Protein AF-A0A7W1UJU4-F1 (afdb_monomer_lite)

Radius of gyration: 16.34 Å; chains: 1; bounding box: 40×31×43 Å

Foldseek 3Di:
DLVCQVPVFPKDWDPVLCVVLVATEIETEDCDDPPRDSDQWAADPRYIYGYPPDPDDPLVVVLVSQLRSLVSVVLVCCCVVPVVVVQQVVQVVPVVSPVVVVPDDPSPVSVVVVVVVPVVDPPVRPVSSVVSCVVSVD

Sequence (138 aa):
MLLYNLLDGPTHLDWGATLSAGAPVFGRPGDQMPLGYDAAGFALMGTVFLSDDLEWTVSERRRLLAHESIHVLQWDAIRQLVSFPVERAAVQHLPVLRHAGRYVDAGILAPGMMFLVASQIPYEKHPWEREAYRLTGR

Secondary structure (DSSP, 8-state):
-HHHHHHSS--EE-HHHHHHHTS-EEEESSSB-TTS-B-SEEEETTEEEEESSS---HHHHHHHHHHHHHHHHHHHHHIIIIIHHHHHHHHHTSHHHHHHTTT-----HHHHHHHHHHHTS-GGG-HHHHHHHHHTT-

pLDDT: mean 81.19, std 13.1, range [35.53, 94.38]

Structure (mmCIF, N/CA/C/O backbone):
data_AF-A0A7W1UJU4-F1
#
_entry.id   AF-A0A7W1UJU4-F1
#
loop_
_atom_site.group_PDB
_atom_site.id
_atom_site.type_symbol
_atom_site.label_atom_id
_atom_site.label_alt_id
_atom_site.label_comp_id
_atom_site.label_asym_id
_atom_site.label_entity_id
_atom_site.label_seq_id
_atom_site.pdbx_PDB_ins_code
_atom_site.Cartn_x
_atom_site.Cartn_y
_atom_site.Cartn_z
_atom_site.occupancy
_atom_site.B_iso_or_equiv
_atom_site.auth_seq_id
_atom_site.auth_comp_id
_atom_site.auth_asym_id
_atom_site.auth_atom_id
_atom_site.pdbx_PDB_model_num
ATOM 1 N N . MET A 1 1 ? -1.697 17.054 5.395 1.00 35.53 1 MET A N 1
ATOM 2 C CA . MET A 1 1 ? -0.508 17.375 4.575 1.00 35.53 1 MET A CA 1
ATOM 3 C C . MET A 1 1 ? -0.110 16.207 3.668 1.00 35.53 1 MET A C 1
ATOM 5 O O . MET A 1 1 ? -0.018 16.429 2.473 1.00 35.53 1 MET A O 1
ATOM 9 N N . LEU A 1 2 ? 0.005 14.966 4.175 1.00 41.69 2 LEU A N 1
ATOM 10 C CA . LEU A 1 2 ? 0.303 13.775 3.351 1.00 41.69 2 LEU A CA 1
ATOM 11 C C . LEU A 1 2 ? -0.728 13.529 2.226 1.00 41.69 2 LEU A C 1
ATOM 13 O O . LEU A 1 2 ? -0.354 13.395 1.068 1.00 41.69 2 LEU A O 1
ATOM 17 N N . LEU A 1 3 ? -2.027 13.578 2.556 1.00 46.34 3 LEU A N 1
ATOM 18 C CA . LEU A 1 3 ? -3.127 13.420 1.589 1.00 46.34 3 LEU A CA 1
ATOM 19 C C . LEU A 1 3 ? -3.189 14.556 0.551 1.00 46.34 3 LEU A C 1
ATOM 21 O O . LEU A 1 3 ? -3.604 14.338 -0.575 1.00 46.34 3 LEU A O 1
ATOM 25 N N . TYR A 1 4 ? -2.758 15.763 0.926 1.00 41.03 4 TYR A N 1
ATOM 26 C CA . TYR A 1 4 ? -2.740 16.922 0.029 1.00 41.03 4 TYR A CA 1
ATOM 27 C C . TYR A 1 4 ? -1.624 16.766 -1.014 1.00 41.03 4 TYR A C 1
ATOM 29 O O . TYR A 1 4 ? -1.894 16.824 -2.204 1.00 41.03 4 TYR A O 1
ATOM 37 N N . ASN A 1 5 ? -0.407 16.404 -0.589 1.00 46.41 5 ASN A N 1
ATOM 38 C CA . ASN A 1 5 ? 0.708 16.135 -1.506 1.00 46.41 5 ASN A CA 1
ATOM 39 C C . ASN A 1 5 ? 0.480 14.909 -2.404 1.00 46.41 5 ASN A C 1
ATOM 41 O O . ASN A 1 5 ? 1.040 14.851 -3.495 1.00 46.41 5 ASN A O 1
ATOM 45 N N . LEU A 1 6 ? -0.330 13.936 -1.973 1.00 54.25 6 LEU A N 1
ATOM 46 C CA . LEU A 1 6 ? -0.778 12.804 -2.797 1.00 54.25 6 LEU A CA 1
ATOM 47 C C . LEU A 1 6 ? -1.676 13.233 -3.970 1.00 54.25 6 LEU A C 1
ATOM 49 O O . LEU A 1 6 ? -1.660 12.569 -5.000 1.00 54.25 6 LEU A O 1
ATOM 53 N N . LEU A 1 7 ? -2.411 14.339 -3.825 1.00 54.12 7 LEU A N 1
ATOM 54 C CA . LEU A 1 7 ? -3.430 14.803 -4.773 1.00 54.12 7 LEU A CA 1
ATOM 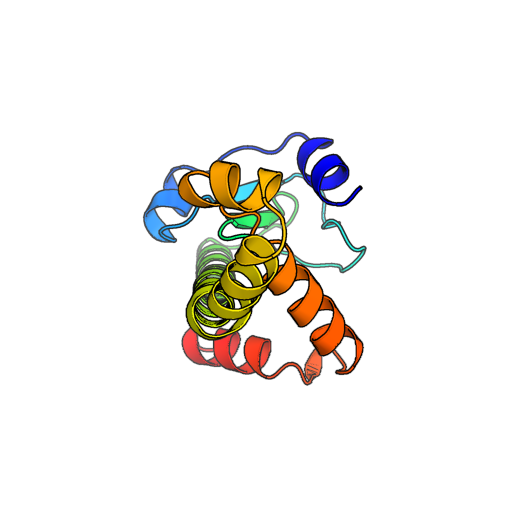55 C C . LEU A 1 7 ? -3.004 16.030 -5.602 1.00 54.12 7 LEU A C 1
ATOM 57 O O . LEU A 1 7 ? -3.676 16.348 -6.576 1.00 54.12 7 LEU A O 1
ATOM 61 N N . ASP A 1 8 ? -1.912 16.711 -5.237 1.00 55.25 8 ASP A N 1
ATOM 62 C CA . ASP A 1 8 ? -1.486 17.988 -5.851 1.00 55.25 8 ASP A CA 1
ATOM 63 C C . ASP A 1 8 ? -0.649 17.828 -7.143 1.00 55.25 8 ASP A C 1
ATOM 65 O O . ASP A 1 8 ? -0.186 18.808 -7.720 1.00 55.25 8 ASP A O 1
ATOM 69 N N . GLY A 1 9 ? -0.434 16.592 -7.613 1.00 61.25 9 GLY A N 1
ATOM 70 C CA . GLY A 1 9 ? 0.205 16.289 -8.902 1.00 61.25 9 GLY A CA 1
ATOM 71 C C . GLY A 1 9 ? -0.764 15.578 -9.854 1.00 61.25 9 GLY A C 1
ATOM 72 O O . GLY A 1 9 ? -1.720 14.961 -9.372 1.00 61.25 9 GLY A O 1
ATOM 73 N N . PRO A 1 10 ? -0.548 15.619 -11.186 1.00 66.06 10 PRO A N 1
ATOM 74 C CA . PRO A 1 10 ? -1.389 14.899 -12.137 1.00 66.06 10 PRO A CA 1
ATOM 75 C C . PRO A 1 10 ? -1.188 13.388 -11.967 1.00 66.06 10 PRO A C 1
ATOM 77 O O . PRO A 1 10 ? -0.354 12.776 -12.620 1.00 66.06 10 PRO A O 1
ATOM 80 N N . THR A 1 11 ? -1.936 12.791 -11.045 1.00 77.06 11 THR A N 1
ATOM 81 C CA . THR A 1 11 ? -1.985 11.345 -10.829 1.00 77.06 11 THR A CA 1
ATOM 82 C C . THR A 1 11 ? -3.019 10.733 -11.762 1.00 77.06 11 THR A C 1
ATOM 84 O O . THR A 1 11 ? -4.076 11.318 -12.012 1.00 77.06 11 THR A O 1
ATOM 87 N N . HIS A 1 12 ? -2.727 9.550 -12.293 1.00 85.94 12 HIS A N 1
ATOM 88 C CA . HIS A 1 12 ? -3.661 8.828 -13.148 1.00 85.94 12 HIS A CA 1
ATOM 89 C C . HIS A 1 12 ? -3.815 7.388 -12.668 1.00 85.94 12 HIS A C 1
ATOM 91 O O . HIS A 1 12 ? -2.858 6.763 -12.223 1.00 85.94 12 HIS A O 1
ATOM 97 N N . LEU A 1 13 ? -5.035 6.862 -12.736 1.00 88.44 13 LEU A N 1
ATOM 98 C CA . LEU A 1 13 ? -5.313 5.483 -12.352 1.00 88.44 13 LEU A CA 1
ATOM 99 C C . LEU A 1 13 ? -4.909 4.539 -13.494 1.00 88.44 13 LEU A C 1
ATOM 101 O O . LEU A 1 13 ? -5.467 4.617 -14.591 1.00 88.44 13 LEU A O 1
ATOM 105 N N . ASP A 1 14 ? -3.977 3.624 -13.230 1.00 89.00 14 ASP A N 1
ATOM 106 C CA . ASP A 1 14 ? -3.613 2.544 -14.149 1.00 89.00 14 ASP A CA 1
ATOM 107 C C . ASP A 1 14 ? -4.545 1.353 -13.898 1.00 89.00 14 ASP A C 1
ATOM 109 O O . ASP A 1 14 ? -4.348 0.550 -12.981 1.00 89.00 14 ASP A O 1
ATOM 113 N N . TRP A 1 15 ? -5.593 1.237 -14.714 1.00 90.19 15 TRP A N 1
ATOM 114 C CA . TRP A 1 15 ? -6.578 0.159 -14.600 1.00 90.19 15 TRP A CA 1
ATOM 115 C C . TRP A 1 15 ? -5.973 -1.234 -14.795 1.00 90.19 15 TRP A C 1
ATOM 117 O O . TRP A 1 15 ? -6.377 -2.178 -14.116 1.00 90.19 15 TRP A O 1
ATOM 127 N N . GLY A 1 16 ? -5.003 -1.379 -15.701 1.00 90.75 16 GLY A N 1
ATOM 128 C CA . GLY A 1 16 ? -4.382 -2.672 -15.990 1.00 90.75 16 GLY A CA 1
ATOM 129 C C . GLY A 1 16 ? -3.534 -3.159 -14.818 1.00 90.75 16 GLY A C 1
ATOM 130 O O . GLY A 1 16 ? -3.654 -4.312 -14.389 1.00 90.75 16 GLY A O 1
ATOM 131 N N . ALA A 1 17 ? -2.719 -2.264 -14.259 1.00 88.94 17 ALA A N 1
ATOM 132 C CA . ALA A 1 17 ? -1.953 -2.540 -13.052 1.00 88.94 17 ALA A CA 1
ATOM 133 C C . ALA A 1 17 ? -2.870 -2.754 -11.842 1.00 88.94 17 ALA A C 1
ATOM 135 O O . ALA A 1 17 ? -2.644 -3.693 -11.088 1.00 88.94 17 ALA A O 1
ATOM 136 N N . THR A 1 18 ? -3.941 -1.965 -11.707 1.00 90.31 18 THR A N 1
ATOM 137 C CA . THR A 1 18 ? -4.924 -2.098 -10.618 1.00 90.31 18 THR A CA 1
ATOM 138 C C . THR A 1 18 ? -5.536 -3.495 -10.571 1.00 90.31 18 THR A C 1
ATOM 140 O O . THR A 1 18 ? -5.552 -4.145 -9.526 1.00 90.31 18 THR A O 1
ATOM 143 N N . LEU A 1 19 ? -6.000 -3.998 -11.719 1.00 90.31 19 LEU A N 1
ATOM 144 C CA . LEU A 1 19 ? -6.569 -5.344 -11.809 1.00 90.31 19 LEU A CA 1
ATOM 145 C C . LEU A 1 19 ? -5.532 -6.431 -11.512 1.00 90.31 19 LEU A C 1
ATOM 147 O O . LEU A 1 19 ? -5.861 -7.438 -10.894 1.00 90.31 19 LEU A O 1
ATOM 151 N N . SER A 1 20 ? -4.285 -6.223 -11.937 1.00 88.62 20 SER A N 1
ATOM 152 C CA . SER A 1 20 ? -3.200 -7.189 -11.736 1.00 88.62 20 SER A CA 1
ATOM 153 C C . SER A 1 20 ? -2.716 -7.238 -10.283 1.00 88.62 20 SER A C 1
ATOM 155 O O . SER A 1 20 ? -2.353 -8.306 -9.798 1.00 88.62 20 SER A O 1
ATOM 157 N N . ALA A 1 21 ? -2.704 -6.093 -9.600 1.00 88.00 21 ALA A N 1
ATOM 158 C CA . ALA A 1 21 ? -2.261 -5.951 -8.216 1.00 88.00 21 ALA A CA 1
ATOM 159 C C . ALA A 1 21 ? -3.348 -6.305 -7.192 1.00 88.00 21 ALA A C 1
ATOM 161 O O . ALA A 1 21 ? -3.036 -6.600 -6.042 1.00 88.00 21 ALA A O 1
ATOM 162 N N . GLY A 1 22 ? -4.626 -6.252 -7.586 1.00 90.00 22 GLY A N 1
ATOM 163 C CA . GLY A 1 22 ? -5.746 -6.392 -6.650 1.00 90.00 22 GLY A CA 1
ATOM 164 C C . GLY A 1 22 ? -5.922 -5.180 -5.726 1.00 90.00 22 GLY A C 1
ATOM 165 O O . GLY A 1 22 ? -6.621 -5.274 -4.721 1.00 90.00 22 GLY A O 1
ATOM 166 N N . ALA A 1 23 ? -5.301 -4.051 -6.067 1.00 91.69 23 ALA A N 1
ATOM 167 C CA . ALA A 1 23 ? -5.308 -2.801 -5.315 1.00 91.69 23 ALA A CA 1
ATOM 168 C C . ALA A 1 23 ? -5.267 -1.619 -6.297 1.00 91.69 23 ALA A C 1
ATOM 170 O O . ALA A 1 23 ? -4.696 -1.777 -7.375 1.00 91.69 23 ALA A O 1
ATOM 171 N N . PRO A 1 24 ? -5.840 -0.442 -5.979 1.00 91.81 24 PRO A N 1
ATOM 172 C CA . PRO A 1 24 ? -5.698 0.745 -6.819 1.00 91.81 24 PRO A CA 1
ATOM 173 C C . PRO A 1 24 ? -4.223 1.084 -7.068 1.00 91.81 24 PRO A C 1
ATOM 175 O O . PRO A 1 24 ? -3.439 1.161 -6.122 1.00 91.81 24 PRO A O 1
ATOM 178 N N . VAL A 1 25 ? -3.855 1.290 -8.334 1.00 89.94 25 VAL A N 1
ATOM 179 C CA . VAL A 1 25 ? -2.497 1.670 -8.750 1.00 89.94 25 VAL A CA 1
ATOM 180 C C . VAL A 1 25 ? -2.550 3.007 -9.468 1.00 89.94 25 VAL A C 1
ATOM 182 O O . VAL A 1 25 ? -3.193 3.126 -10.511 1.00 89.94 25 VAL A O 1
ATOM 185 N N . PHE A 1 26 ? -1.841 3.999 -8.943 1.00 89.69 26 PHE A N 1
ATOM 186 C CA . PHE A 1 26 ? -1.730 5.314 -9.561 1.00 89.69 26 PHE A CA 1
ATOM 187 C C . PHE A 1 26 ? -0.325 5.541 -10.111 1.00 89.69 26 PHE A C 1
ATOM 189 O O . PHE A 1 26 ? 0.663 5.349 -9.402 1.00 89.69 26 PHE A O 1
ATOM 196 N N . GLY A 1 27 ? -0.248 5.976 -11.365 1.00 85.81 27 GLY A N 1
ATOM 197 C CA . GLY A 1 27 ? 0.958 6.574 -11.926 1.00 85.81 27 GLY A CA 1
ATOM 198 C C . GLY A 1 27 ? 1.067 8.029 -11.484 1.00 85.81 27 GLY A C 1
ATOM 199 O O . GLY A 1 27 ? 0.057 8.750 -11.429 1.00 85.81 27 GLY A O 1
ATOM 200 N N . ARG A 1 28 ? 2.276 8.444 -11.113 1.00 77.88 28 ARG A N 1
ATOM 201 C CA . ARG A 1 28 ? 2.600 9.815 -10.736 1.00 77.88 28 ARG A CA 1
ATOM 202 C C . ARG A 1 28 ? 3.828 10.292 -11.526 1.00 77.88 28 ARG A C 1
ATOM 204 O O . ARG A 1 28 ? 4.876 9.654 -11.429 1.00 77.88 28 ARG A O 1
ATOM 211 N N . PRO A 1 29 ? 3.741 11.438 -12.221 1.00 69.00 29 PRO A N 1
ATOM 212 C CA . PRO A 1 29 ? 4.910 12.112 -12.764 1.00 69.00 29 PRO A CA 1
ATOM 213 C C . PRO A 1 29 ? 5.726 12.737 -11.627 1.00 69.00 29 PRO A C 1
ATOM 215 O O . PRO A 1 29 ? 5.174 13.294 -10.670 1.00 69.00 29 PRO A O 1
ATOM 218 N N . GLY A 1 30 ? 7.041 12.631 -11.738 1.00 63.75 30 GLY A N 1
ATOM 219 C CA . GLY A 1 30 ? 8.035 12.935 -10.715 1.00 63.75 30 GLY A CA 1
ATOM 220 C C . GLY A 1 30 ? 8.761 11.687 -10.203 1.00 63.75 30 GLY A C 1
ATOM 221 O O . GLY A 1 30 ? 8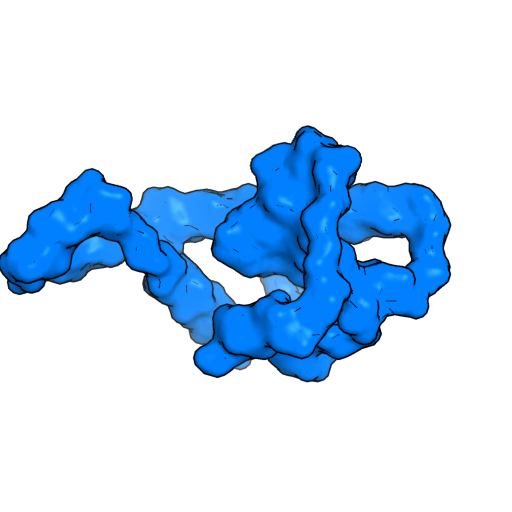.174 10.617 -10.021 1.00 63.75 30 GLY A O 1
ATOM 222 N N . ASP A 1 31 ? 10.048 11.847 -9.911 1.00 54.91 31 ASP A N 1
ATOM 223 C CA . ASP A 1 31 ? 10.892 10.901 -9.169 1.00 54.91 31 ASP A CA 1
ATOM 224 C C . ASP A 1 31 ? 10.711 11.021 -7.643 1.00 54.91 31 ASP A C 1
ATOM 226 O O . ASP A 1 31 ? 11.084 10.122 -6.888 1.00 54.91 31 ASP A O 1
ATOM 230 N N . GLN A 1 32 ? 10.092 12.112 -7.180 1.00 54.88 32 GLN A N 1
ATOM 231 C CA . GLN A 1 32 ? 9.872 12.379 -5.763 1.00 54.88 32 GLN A CA 1
ATOM 232 C C . GLN A 1 32 ? 8.493 11.924 -5.290 1.00 54.88 32 GLN A C 1
ATOM 234 O O . GLN A 1 32 ? 7.453 12.531 -5.574 1.00 54.88 32 GLN A O 1
ATOM 239 N N . MET A 1 33 ? 8.502 10.880 -4.470 1.00 62.16 33 MET A N 1
ATOM 240 C CA . MET A 1 33 ? 7.324 10.437 -3.739 1.00 62.16 33 MET A CA 1
ATOM 241 C C . MET A 1 33 ? 7.096 11.316 -2.498 1.00 62.16 33 MET A C 1
ATOM 243 O O . MET A 1 33 ? 8.052 11.869 -1.933 1.00 62.16 33 MET A O 1
ATOM 247 N N . PRO A 1 34 ? 5.836 11.482 -2.039 1.00 53.41 34 PRO A N 1
ATOM 248 C CA . PRO A 1 34 ? 5.578 12.179 -0.790 1.00 53.41 34 PRO A CA 1
ATOM 249 C C . PRO A 1 34 ? 6.390 11.490 0.308 1.00 53.41 34 PRO A C 1
ATOM 251 O O . PRO A 1 34 ? 6.196 10.298 0.514 1.00 53.41 34 PRO A O 1
ATOM 254 N N . LEU A 1 35 ? 7.268 12.259 0.975 1.00 52.56 35 LEU A N 1
ATOM 255 C CA . LEU A 1 35 ? 8.254 11.893 2.018 1.00 52.56 35 LEU A CA 1
ATOM 256 C C . LEU A 1 35 ? 9.738 12.054 1.625 1.00 52.56 35 LEU A C 1
ATOM 258 O O . LEU A 1 35 ? 10.587 11.855 2.488 1.00 52.56 35 LEU A O 1
ATOM 262 N N . GLY A 1 36 ? 10.065 12.497 0.403 1.00 47.09 36 GLY A N 1
ATOM 263 C CA . GLY A 1 36 ? 11.444 12.882 0.047 1.00 47.09 36 GLY A CA 1
ATOM 264 C C . GLY A 1 36 ? 12.423 11.708 -0.044 1.00 47.09 36 GLY A C 1
ATOM 265 O O . GLY A 1 36 ? 13.632 11.909 0.031 1.00 47.09 36 GLY A O 1
ATOM 266 N N . TYR A 1 37 ? 11.893 10.493 -0.178 1.00 51.72 37 TYR A N 1
ATOM 267 C CA . TYR A 1 37 ? 12.662 9.322 -0.566 1.00 51.72 37 TYR A CA 1
ATOM 268 C C . TYR A 1 37 ? 12.663 9.234 -2.090 1.00 51.72 37 TYR A C 1
ATOM 270 O O . TYR A 1 37 ? 11.595 9.311 -2.705 1.00 51.72 37 TYR A O 1
ATOM 278 N N . ASP A 1 38 ? 13.845 9.034 -2.673 1.00 54.56 38 ASP A N 1
ATOM 279 C CA . ASP A 1 38 ? 13.995 8.619 -4.067 1.00 54.56 38 ASP A CA 1
ATOM 280 C C . ASP A 1 38 ? 13.457 7.187 -4.184 1.00 54.56 38 ASP A C 1
ATOM 282 O O . ASP A 1 38 ? 14.175 6.198 -4.022 1.00 54.56 38 ASP A O 1
ATOM 286 N N . ALA A 1 39 ? 12.144 7.079 -4.363 1.00 67.56 39 ALA A N 1
ATOM 287 C CA . ALA A 1 39 ? 11.425 5.822 -4.409 1.00 67.56 39 ALA A CA 1
ATOM 288 C C . ALA A 1 39 ? 10.678 5.730 -5.735 1.00 67.56 39 ALA A C 1
ATOM 290 O O . ALA A 1 39 ? 9.838 6.562 -6.067 1.00 67.56 39 ALA A O 1
ATOM 291 N N . ALA A 1 40 ? 10.967 4.674 -6.488 1.00 79.50 40 ALA A N 1
ATOM 292 C CA . ALA A 1 40 ? 10.295 4.399 -7.751 1.00 79.50 40 ALA A CA 1
ATOM 293 C C . ALA A 1 40 ? 8.810 4.037 -7.594 1.00 79.50 40 ALA A C 1
ATOM 295 O O . ALA A 1 40 ? 8.045 4.095 -8.556 1.00 79.50 40 ALA A O 1
ATOM 296 N N . GLY A 1 41 ? 8.409 3.646 -6.387 1.00 83.62 41 GLY A N 1
ATOM 297 C CA . GLY A 1 41 ? 7.038 3.371 -6.009 1.00 83.62 41 GLY A CA 1
ATOM 298 C C . GLY A 1 41 ? 6.903 3.272 -4.495 1.00 83.62 41 GLY A C 1
ATOM 299 O O . GLY A 1 41 ? 7.904 3.235 -3.781 1.00 83.62 41 GLY A O 1
ATOM 300 N N . PHE A 1 42 ? 5.665 3.295 -4.012 1.00 85.88 42 PHE A N 1
ATOM 301 C CA . PHE A 1 42 ? 5.339 3.010 -2.617 1.00 85.88 42 PHE A CA 1
ATOM 302 C C . PHE A 1 42 ? 3.888 2.538 -2.484 1.00 85.88 42 PHE A C 1
ATOM 304 O O . PHE A 1 42 ? 3.019 2.924 -3.274 1.00 85.88 42 PHE A O 1
ATOM 311 N N . ALA A 1 43 ? 3.600 1.771 -1.434 1.00 87.50 43 ALA A N 1
ATOM 312 C CA . ALA A 1 43 ? 2.244 1.413 -1.043 1.00 87.50 43 ALA A CA 1
ATOM 313 C C . ALA A 1 43 ? 1.800 2.128 0.239 1.00 87.50 43 ALA A C 1
ATOM 315 O O . ALA A 1 43 ? 2.484 2.112 1.267 1.00 87.50 43 ALA A O 1
ATOM 316 N N . LEU A 1 44 ? 0.605 2.713 0.205 1.00 82.69 44 LEU A N 1
ATOM 317 C CA . LEU A 1 44 ? 0.005 3.401 1.341 1.00 82.69 44 LEU A CA 1
ATOM 318 C C . LEU A 1 44 ? -1.513 3.223 1.342 1.00 82.69 44 LEU A C 1
ATOM 320 O O . LEU A 1 44 ? -2.174 3.447 0.332 1.00 82.69 44 LEU A O 1
ATOM 324 N N . MET A 1 45 ? -2.072 2.861 2.501 1.00 81.50 45 MET A N 1
ATOM 325 C CA . MET A 1 45 ? -3.523 2.735 2.716 1.00 81.50 45 MET A CA 1
ATOM 326 C C . MET A 1 45 ? -4.231 1.888 1.640 1.00 81.50 45 MET A C 1
ATOM 328 O O . MET A 1 45 ? -5.287 2.259 1.132 1.00 81.50 45 MET A O 1
ATOM 332 N N . GLY A 1 46 ? -3.631 0.750 1.282 1.00 87.12 46 GLY A N 1
ATOM 333 C CA . GLY A 1 46 ? -4.184 -0.175 0.291 1.00 87.12 46 GLY A CA 1
ATOM 334 C C . GLY A 1 46 ? -4.077 0.300 -1.159 1.00 87.12 46 GLY A C 1
ATOM 335 O O . GLY A 1 46 ? -4.747 -0.249 -2.022 1.00 87.12 46 GLY A O 1
ATOM 336 N N . THR A 1 47 ? -3.272 1.327 -1.429 1.00 88.75 47 THR A N 1
ATOM 337 C CA . THR A 1 47 ? -3.047 1.890 -2.765 1.00 88.75 47 THR A CA 1
ATOM 338 C C . THR A 1 47 ? -1.564 1.841 -3.100 1.00 88.75 47 THR A C 1
ATOM 340 O O . THR A 1 47 ? -0.732 2.091 -2.230 1.00 88.75 47 THR A O 1
ATOM 343 N N . VAL A 1 48 ? -1.239 1.546 -4.355 1.00 90.38 48 VAL A N 1
ATOM 344 C CA . VAL A 1 48 ? 0.122 1.588 -4.894 1.00 90.38 48 VAL A CA 1
ATOM 345 C C . VAL A 1 48 ? 0.299 2.855 -5.722 1.00 90.38 48 VAL A C 1
ATOM 347 O O . VAL A 1 48 ? -0.566 3.217 -6.519 1.00 90.38 48 VAL A O 1
ATOM 350 N N . PHE A 1 49 ? 1.444 3.502 -5.567 1.00 87.81 49 PHE A N 1
ATOM 351 C CA . PHE A 1 49 ? 1.871 4.632 -6.378 1.00 87.81 49 PHE A CA 1
ATOM 352 C C . PHE A 1 49 ? 3.168 4.262 -7.082 1.00 87.81 49 PHE A C 1
ATOM 354 O O . PHE A 1 49 ? 4.083 3.750 -6.441 1.00 87.81 49 PHE A O 1
ATOM 361 N N . LEU A 1 50 ? 3.245 4.508 -8.387 1.00 87.12 50 LEU A N 1
ATOM 362 C CA . LEU A 1 50 ? 4.426 4.250 -9.208 1.00 87.12 50 LEU A CA 1
ATOM 363 C C . LEU A 1 50 ? 4.880 5.545 -9.879 1.00 87.12 50 LEU A C 1
ATOM 365 O O . LEU A 1 50 ? 4.047 6.345 -10.302 1.00 87.12 50 LEU A O 1
ATOM 369 N N . SER A 1 51 ? 6.193 5.742 -9.977 1.00 83.62 51 SER A N 1
ATOM 370 C CA . SER A 1 51 ? 6.773 6.843 -10.746 1.00 83.62 51 SER A CA 1
ATOM 371 C C . SER A 1 51 ? 6.667 6.546 -12.241 1.00 83.62 51 SER A C 1
ATOM 373 O O . SER A 1 51 ? 7.036 5.456 -12.688 1.00 83.62 51 SER A O 1
ATOM 375 N N . ASP A 1 52 ? 6.182 7.523 -13.005 1.00 77.94 52 ASP A N 1
ATOM 376 C CA . ASP A 1 52 ? 6.094 7.449 -14.468 1.00 77.94 52 ASP A CA 1
ATOM 377 C C . ASP A 1 52 ? 7.373 7.945 -15.170 1.00 77.94 52 ASP A C 1
ATOM 379 O O . ASP A 1 52 ? 7.577 7.661 -16.349 1.00 77.94 52 ASP A O 1
ATOM 383 N N . ASP A 1 53 ? 8.249 8.657 -14.454 1.00 74.19 53 ASP A N 1
ATOM 384 C CA . ASP A 1 53 ? 9.388 9.394 -15.035 1.00 74.19 53 ASP A CA 1
ATOM 385 C C . ASP A 1 53 ? 10.638 8.538 -15.256 1.00 74.19 53 ASP A C 1
ATOM 387 O O . ASP A 1 53 ? 11.664 8.996 -15.758 1.00 74.19 53 ASP A O 1
ATOM 391 N N . LEU A 1 54 ? 10.569 7.278 -14.861 1.00 72.81 54 LEU A N 1
ATOM 392 C CA . LEU A 1 54 ? 11.683 6.359 -14.931 1.00 72.81 54 LEU A CA 1
ATOM 393 C C . LEU A 1 54 ? 11.547 5.471 -16.180 1.00 72.81 54 LEU A C 1
ATOM 395 O O . LEU A 1 54 ? 10.474 4.950 -16.492 1.00 72.81 54 LEU A O 1
ATOM 399 N N . GLU A 1 55 ? 12.648 5.244 -16.892 1.00 77.69 55 GLU A N 1
ATOM 400 C CA . GLU A 1 55 ? 12.674 4.337 -18.044 1.00 77.69 55 GLU A CA 1
ATOM 401 C C . GLU A 1 55 ? 12.753 2.870 -17.578 1.00 77.69 55 GLU A C 1
ATOM 403 O O . GLU A 1 55 ? 13.823 2.267 -17.535 1.00 77.69 55 GLU A O 1
ATOM 408 N N . TRP A 1 56 ? 11.613 2.284 -17.198 1.00 79.69 56 TRP A N 1
ATOM 409 C CA . TRP A 1 56 ? 11.530 0.877 -16.777 1.00 79.69 56 TRP A CA 1
ATOM 410 C C . TRP A 1 56 ? 11.323 -0.057 -17.967 1.00 79.69 56 TRP A C 1
ATOM 412 O O . TRP A 1 56 ? 10.430 0.142 -18.796 1.00 79.69 56 TRP A O 1
ATOM 422 N N . THR A 1 57 ? 12.031 -1.186 -17.985 1.00 87.88 57 THR A N 1
ATOM 423 C CA . THR A 1 57 ? 11.577 -2.328 -18.782 1.00 87.88 57 THR A CA 1
ATOM 424 C C . THR A 1 57 ? 10.248 -2.858 -18.232 1.00 87.88 57 THR A C 1
ATOM 426 O O . THR A 1 57 ? 9.947 -2.767 -17.038 1.00 87.88 57 THR A O 1
ATOM 429 N N . VAL A 1 58 ? 9.456 -3.519 -19.085 1.00 86.69 58 VAL A N 1
ATOM 430 C CA . VAL A 1 58 ? 8.198 -4.173 -18.666 1.00 86.69 58 VAL A CA 1
ATOM 431 C C . VAL A 1 58 ? 8.427 -5.151 -17.505 1.00 86.69 58 VAL A C 1
ATOM 433 O O . VAL A 1 58 ? 7.566 -5.292 -16.637 1.00 86.69 58 VAL A O 1
ATOM 436 N N . SER A 1 59 ? 9.582 -5.829 -17.475 1.00 88.19 59 SER A N 1
ATOM 437 C CA . SER A 1 59 ? 9.902 -6.791 -16.415 1.00 88.19 59 SER A CA 1
ATOM 438 C C . SER A 1 59 ? 10.164 -6.104 -15.076 1.00 88.19 59 SER A C 1
ATOM 440 O O . SER A 1 59 ? 9.648 -6.550 -14.051 1.00 88.19 59 SER A O 1
ATOM 442 N N . GLU A 1 60 ? 10.893 -4.986 -15.084 1.00 87.62 60 GLU A N 1
ATOM 443 C CA . GLU A 1 60 ? 11.193 -4.239 -13.868 1.00 87.62 60 GLU A CA 1
ATOM 444 C C . GLU A 1 60 ? 9.914 -3.611 -13.320 1.00 87.62 60 GLU A C 1
ATOM 446 O O . GLU A 1 60 ? 9.660 -3.714 -12.122 1.00 87.62 60 GLU A O 1
ATOM 451 N N . ARG A 1 61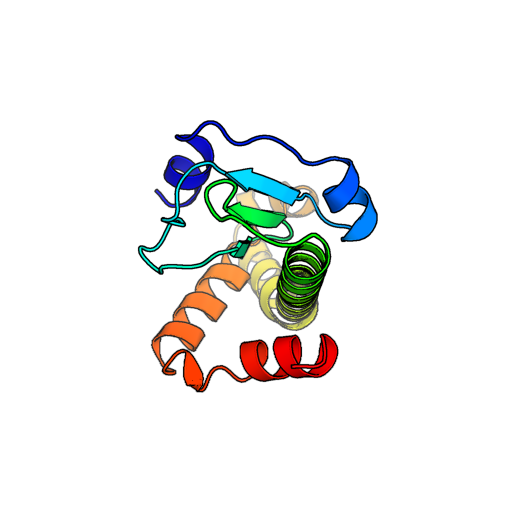 ? 9.062 -3.038 -14.188 1.00 87.44 61 ARG A N 1
ATOM 452 C CA . ARG A 1 61 ? 7.791 -2.432 -13.759 1.00 87.44 61 ARG A CA 1
ATOM 453 C C . ARG A 1 61 ? 6.875 -3.466 -13.111 1.00 87.44 61 ARG A C 1
ATOM 455 O O . ARG A 1 61 ? 6.288 -3.205 -12.067 1.00 87.44 61 ARG A O 1
ATOM 462 N N . ARG A 1 62 ? 6.778 -4.669 -13.692 1.00 89.44 62 ARG A N 1
ATOM 463 C CA . ARG A 1 62 ? 6.005 -5.781 -13.107 1.00 89.44 62 ARG A CA 1
ATOM 464 C C . ARG A 1 62 ? 6.558 -6.220 -11.758 1.00 89.44 62 ARG A C 1
ATOM 466 O O . ARG A 1 62 ? 5.784 -6.526 -10.858 1.00 89.44 62 ARG A O 1
ATOM 473 N N . ARG A 1 63 ? 7.882 -6.256 -11.621 1.00 89.81 63 ARG A N 1
ATOM 474 C CA . ARG A 1 63 ? 8.539 -6.623 -10.368 1.00 89.81 63 ARG A CA 1
ATOM 475 C C . ARG A 1 63 ? 8.289 -5.593 -9.274 1.00 89.81 63 ARG A C 1
ATOM 477 O O . ARG A 1 63 ? 7.946 -5.985 -8.166 1.00 89.81 63 ARG A O 1
ATOM 484 N N . LEU A 1 64 ? 8.433 -4.307 -9.591 1.00 89.44 64 LEU A N 1
ATOM 485 C CA . LEU A 1 64 ? 8.130 -3.224 -8.660 1.00 89.44 64 LEU A CA 1
ATOM 486 C C . LEU A 1 64 ? 6.657 -3.267 -8.250 1.00 89.44 64 LEU A C 1
ATOM 488 O O . LEU A 1 64 ? 6.357 -3.250 -7.066 1.00 89.44 64 LEU A O 1
ATOM 492 N N . LEU A 1 65 ? 5.741 -3.436 -9.208 1.00 91.75 65 LEU A N 1
ATOM 493 C CA . LEU A 1 65 ? 4.319 -3.577 -8.901 1.00 91.75 65 LEU A CA 1
ATOM 494 C C . LEU A 1 65 ? 4.050 -4.753 -7.951 1.00 91.75 65 LEU A C 1
ATOM 496 O O . LEU A 1 65 ? 3.285 -4.608 -7.002 1.00 91.75 65 LEU A O 1
ATOM 500 N N . ALA A 1 66 ? 4.684 -5.906 -8.179 1.00 93.12 66 ALA A N 1
ATOM 501 C CA . ALA A 1 66 ? 4.566 -7.054 -7.284 1.00 93.12 66 ALA A CA 1
ATOM 502 C C . ALA A 1 66 ? 5.134 -6.762 -5.882 1.00 93.12 66 ALA A C 1
ATOM 504 O O . ALA A 1 66 ? 4.542 -7.190 -4.894 1.00 93.12 66 ALA A O 1
ATOM 505 N N . HIS A 1 67 ? 6.239 -6.014 -5.794 1.00 94.38 67 HIS A N 1
ATOM 506 C CA . HIS A 1 67 ? 6.860 -5.601 -4.528 1.00 94.38 67 HIS A CA 1
ATOM 507 C C . HIS A 1 67 ? 5.916 -4.700 -3.732 1.00 94.38 67 HIS A C 1
ATOM 509 O O . HIS A 1 67 ? 5.569 -5.018 -2.598 1.00 94.38 67 HIS A O 1
ATOM 515 N N . GLU A 1 68 ? 5.386 -3.654 -4.365 1.00 92.38 68 GLU A N 1
ATOM 516 C CA . GLU A 1 68 ? 4.432 -2.745 -3.724 1.00 92.38 68 GLU A CA 1
ATOM 517 C C . GLU A 1 68 ? 3.104 -3.429 -3.365 1.00 92.38 68 GLU A C 1
ATOM 519 O O . GLU A 1 68 ? 2.492 -3.129 -2.340 1.00 92.38 68 GLU A O 1
ATOM 524 N N . SER A 1 69 ? 2.670 -4.415 -4.155 1.00 93.25 69 SER A N 1
ATOM 525 C CA . SER A 1 69 ? 1.469 -5.204 -3.840 1.00 93.25 69 SER A CA 1
ATOM 526 C C . SER A 1 69 ? 1.646 -6.032 -2.562 1.00 93.25 69 SER A C 1
ATOM 528 O O . SER A 1 69 ? 0.692 -6.217 -1.808 1.00 93.25 69 SER A O 1
ATOM 530 N N . ILE A 1 70 ? 2.863 -6.498 -2.261 1.00 94.38 70 ILE A N 1
ATOM 531 C CA . ILE A 1 70 ? 3.143 -7.174 -0.986 1.00 94.38 70 ILE A CA 1
ATOM 532 C C . ILE A 1 70 ? 3.025 -6.194 0.174 1.00 94.38 70 ILE A C 1
ATOM 534 O O . ILE A 1 70 ? 2.457 -6.552 1.204 1.00 94.38 70 ILE A O 1
ATOM 538 N N . HIS A 1 71 ? 3.490 -4.955 0.011 1.00 92.88 71 HIS A N 1
ATOM 539 C CA . HIS A 1 71 ? 3.304 -3.940 1.040 1.00 92.88 71 HIS A CA 1
ATOM 540 C C . HIS A 1 71 ? 1.823 -3.665 1.304 1.00 92.88 71 HIS A C 1
ATOM 542 O O . HIS A 1 71 ? 1.442 -3.550 2.467 1.00 92.88 71 HIS A O 1
ATOM 548 N N . VAL A 1 72 ? 0.962 -3.657 0.280 1.00 91.75 72 VAL A N 1
ATOM 549 C CA . VAL A 1 72 ? -0.499 -3.596 0.483 1.00 91.75 72 VAL A CA 1
ATOM 550 C C . VAL A 1 72 ? -0.986 -4.742 1.380 1.00 91.75 72 VAL A C 1
ATOM 552 O O . VAL A 1 72 ? -1.684 -4.494 2.363 1.00 91.75 72 VAL A O 1
ATOM 555 N N . LEU A 1 73 ? -0.561 -5.979 1.114 1.00 93.00 73 LEU A N 1
ATOM 556 C CA . LEU A 1 73 ? -0.945 -7.140 1.928 1.00 93.00 73 LEU A CA 1
ATOM 557 C C . LEU A 1 73 ? -0.402 -7.065 3.364 1.00 93.00 73 LEU A C 1
ATOM 559 O O . LEU A 1 73 ? -1.109 -7.401 4.315 1.00 93.00 73 LEU A O 1
ATOM 563 N N . GLN A 1 74 ? 0.837 -6.604 3.543 1.00 91.94 74 GLN A N 1
ATOM 564 C CA . GLN A 1 74 ? 1.437 -6.394 4.863 1.00 91.94 74 GLN A CA 1
ATOM 565 C C . GLN A 1 74 ? 0.669 -5.324 5.653 1.00 91.94 74 GLN A C 1
ATOM 567 O O . GLN A 1 74 ? 0.385 -5.516 6.838 1.00 91.94 74 GLN A O 1
ATOM 572 N N . TRP A 1 75 ? 0.281 -4.225 4.999 1.00 88.88 75 TRP A N 1
ATOM 573 C CA . TRP A 1 75 ? -0.561 -3.185 5.589 1.00 88.88 75 TRP A CA 1
ATOM 574 C C . TRP A 1 75 ? -1.915 -3.730 6.030 1.00 88.88 75 TRP A C 1
ATOM 576 O O . TRP A 1 75 ? -2.341 -3.461 7.156 1.00 88.88 75 TRP A O 1
ATOM 586 N N . ASP A 1 76 ? -2.568 -4.524 5.185 1.00 89.94 76 ASP A N 1
ATOM 587 C CA . ASP A 1 76 ? -3.851 -5.143 5.507 1.00 89.94 76 ASP A CA 1
ATOM 588 C C . ASP A 1 76 ? -3.733 -6.111 6.686 1.00 89.94 76 ASP A C 1
ATOM 590 O O . ASP A 1 76 ? -4.586 -6.098 7.578 1.00 89.94 76 ASP A O 1
ATOM 594 N N . ALA A 1 77 ? -2.654 -6.893 6.754 1.00 90.44 77 ALA A N 1
ATOM 595 C CA . ALA A 1 77 ? -2.390 -7.783 7.878 1.00 90.44 77 ALA A CA 1
ATOM 596 C C . ALA A 1 77 ? -2.205 -7.002 9.190 1.00 90.44 77 ALA A C 1
ATOM 598 O O . ALA A 1 77 ? -2.858 -7.310 10.188 1.00 90.44 77 ALA A O 1
ATOM 599 N N . ILE A 1 78 ? -1.373 -5.954 9.196 1.00 88.94 78 ILE A N 1
ATOM 600 C CA . ILE A 1 78 ? -1.149 -5.111 10.384 1.00 88.94 78 ILE A CA 1
ATOM 601 C C . ILE A 1 78 ? -2.441 -4.413 10.803 1.00 88.94 78 ILE A C 1
ATOM 603 O O . ILE A 1 78 ? -2.764 -4.357 11.993 1.00 88.94 78 ILE A O 1
ATOM 607 N N . ARG A 1 79 ? -3.209 -3.904 9.838 1.00 88.44 79 ARG A N 1
ATOM 608 C CA . ARG A 1 79 ? -4.498 -3.279 10.110 1.00 88.44 79 ARG A CA 1
ATOM 609 C C . ARG A 1 79 ? -5.450 -4.268 10.766 1.00 88.44 79 ARG A C 1
ATOM 611 O O . ARG A 1 79 ? -5.962 -3.983 11.841 1.00 88.44 79 ARG A O 1
ATOM 618 N N . GLN A 1 80 ? -5.671 -5.433 10.166 1.00 89.25 80 GLN A N 1
ATOM 619 C CA . GLN A 1 80 ? -6.655 -6.394 10.666 1.00 89.25 80 GLN A CA 1
ATOM 620 C C . GLN A 1 80 ? -6.257 -7.009 12.011 1.00 89.25 80 GLN A C 1
ATOM 622 O O . GLN A 1 80 ? -7.113 -7.191 12.877 1.00 89.25 80 GLN A O 1
ATOM 627 N N . LEU A 1 81 ? -4.973 -7.318 12.197 1.00 90.38 81 LEU A N 1
ATOM 628 C CA . LEU A 1 81 ? -4.492 -8.029 13.382 1.00 90.38 81 LEU A CA 1
ATOM 629 C C . LEU A 1 81 ? -4.180 -7.098 14.554 1.00 90.38 81 LEU A C 1
ATOM 631 O O . LEU A 1 81 ? -4.297 -7.517 15.704 1.00 90.38 81 LEU A O 1
ATOM 635 N N . VAL A 1 82 ? -3.776 -5.855 14.278 1.00 88.56 82 VAL A N 1
ATOM 636 C CA . VAL A 1 82 ? -3.256 -4.943 15.304 1.00 88.56 82 VAL A CA 1
ATOM 637 C C . VAL A 1 82 ? -4.070 -3.663 15.379 1.00 88.56 82 VAL A C 1
ATOM 639 O O . VAL A 1 82 ? -4.643 -3.374 16.429 1.00 88.56 82 VAL A O 1
ATOM 642 N N . SER A 1 83 ? -4.136 -2.880 14.297 1.00 88.50 83 SER A N 1
ATOM 643 C CA . SER A 1 83 ? -4.684 -1.522 14.401 1.00 88.50 83 SER A CA 1
ATOM 644 C C . SER A 1 83 ? -6.193 -1.523 14.624 1.00 88.50 83 SER A C 1
ATOM 646 O O . SER A 1 83 ? -6.682 -0.845 15.522 1.00 88.50 83 SER A O 1
ATOM 648 N N . PHE A 1 84 ? -6.923 -2.342 13.870 1.00 88.62 84 PHE A N 1
ATOM 649 C CA . PHE A 1 84 ? -8.377 -2.348 13.847 1.00 88.62 84 PHE A CA 1
ATOM 650 C C . PHE A 1 84 ? -9.001 -2.761 15.190 1.00 88.62 84 PHE A C 1
ATOM 652 O O . PHE A 1 84 ? -9.905 -2.061 15.653 1.00 88.62 84 PHE A O 1
ATOM 659 N N . PRO A 1 85 ? -8.536 -3.821 15.890 1.00 88.81 85 PRO A N 1
ATOM 660 C CA . PRO A 1 85 ? -9.026 -4.125 17.235 1.00 88.81 85 PRO A CA 1
ATOM 661 C C . PRO A 1 85 ? -8.807 -2.974 18.226 1.00 88.81 85 PRO A C 1
ATOM 663 O O . PRO A 1 85 ? -9.704 -2.662 19.013 1.00 88.81 85 PRO A O 1
ATOM 666 N N . VAL A 1 86 ? -7.644 -2.316 18.163 1.00 88.38 86 VAL A N 1
ATOM 667 C CA . VAL A 1 86 ? -7.286 -1.205 19.058 1.00 88.38 86 VAL A CA 1
ATOM 668 C C . VAL A 1 86 ? -8.124 0.037 18.754 1.00 88.38 86 VAL A C 1
ATOM 670 O O . VAL A 1 86 ? -8.707 0.622 19.667 1.00 88.38 86 VAL A O 1
ATOM 673 N N . GLU A 1 87 ? -8.252 0.411 17.481 1.00 87.19 87 GLU A N 1
ATOM 674 C CA . GLU A 1 87 ? -9.091 1.526 17.029 1.00 87.19 87 GLU A CA 1
ATOM 675 C C . GLU A 1 87 ? -10.548 1.301 17.424 1.00 87.19 87 GLU A C 1
ATOM 677 O O . GLU A 1 87 ? -11.191 2.187 17.988 1.00 87.19 87 GLU A O 1
ATOM 682 N N . ARG A 1 88 ? -11.065 0.087 17.211 1.00 85.81 88 ARG A N 1
ATOM 683 C CA . ARG A 1 88 ? -12.440 -0.259 17.568 1.00 85.81 88 ARG A CA 1
ATOM 684 C C . ARG A 1 88 ? -12.678 -0.203 19.073 1.00 85.81 88 ARG A C 1
ATOM 686 O O . ARG A 1 88 ? -13.738 0.270 19.481 1.00 85.81 88 ARG A O 1
ATOM 693 N N . ALA A 1 89 ? -11.727 -0.657 19.888 1.00 86.81 89 ALA A N 1
ATOM 694 C CA . ALA A 1 89 ? -11.812 -0.533 21.341 1.00 86.81 89 ALA A CA 1
ATOM 695 C C . ALA A 1 89 ? -11.807 0.944 21.770 1.00 86.81 89 ALA A C 1
ATOM 697 O O . ALA A 1 89 ? -12.683 1.369 22.520 1.00 86.81 89 ALA A O 1
ATOM 698 N N . ALA A 1 90 ? -10.898 1.758 21.225 1.00 84.69 90 ALA A N 1
ATOM 699 C CA . ALA A 1 90 ? -10.807 3.184 21.538 1.00 84.69 90 ALA A CA 1
ATOM 700 C C . ALA A 1 90 ? -12.087 3.955 21.159 1.00 84.69 90 ALA A C 1
ATOM 702 O O . ALA A 1 90 ? -12.612 4.739 21.952 1.00 84.69 90 ALA A O 1
ATOM 703 N N . VAL A 1 91 ? -12.638 3.690 19.970 1.00 84.12 91 VAL A N 1
ATOM 704 C CA . VAL A 1 91 ? -13.846 4.350 19.448 1.00 84.12 91 VAL A CA 1
ATOM 705 C C . VAL A 1 91 ? -15.089 4.057 20.298 1.00 84.12 91 VAL A C 1
ATOM 707 O O . VAL A 1 91 ? -15.983 4.901 20.392 1.00 84.12 91 VAL A O 1
ATOM 710 N N . GLN A 1 92 ? -15.158 2.905 20.975 1.00 83.06 92 GLN A N 1
ATOM 711 C CA . GLN A 1 92 ? -16.293 2.566 21.844 1.00 83.06 92 GLN A CA 1
ATOM 712 C C . GLN A 1 92 ? -16.437 3.499 23.054 1.00 83.06 92 GLN A C 1
ATOM 714 O O . GLN A 1 92 ? -17.552 3.655 23.559 1.00 83.06 92 GLN A O 1
ATOM 719 N N . HIS A 1 93 ? -15.354 4.152 23.480 1.00 85.00 93 HIS A N 1
ATOM 720 C CA . HIS A 1 93 ? -15.354 5.075 24.616 1.00 85.00 93 HIS A CA 1
ATOM 721 C C . HIS A 1 93 ? -15.842 6.489 24.265 1.00 85.00 93 HIS A C 1
ATOM 723 O O . HIS A 1 93 ? -16.079 7.294 25.163 1.00 85.00 93 HIS A O 1
ATOM 729 N N . LEU A 1 94 ? -16.040 6.797 22.978 1.00 84.19 94 LEU A N 1
ATOM 730 C CA . LEU A 1 94 ? -16.462 8.114 22.501 1.00 84.19 94 LEU A CA 1
ATOM 731 C C . LEU A 1 94 ? -17.844 8.006 21.831 1.00 84.19 94 LEU A C 1
ATOM 733 O O . LEU A 1 94 ? -17.936 7.511 20.710 1.00 84.19 94 LEU A O 1
ATOM 737 N N . PRO A 1 95 ? -18.944 8.467 22.465 1.00 81.00 95 PRO A N 1
ATOM 738 C CA . PRO A 1 95 ? -20.314 8.205 22.003 1.00 81.00 95 PRO A CA 1
ATOM 739 C C . PRO A 1 95 ? -20.604 8.629 20.557 1.00 81.00 95 PRO A C 1
ATOM 741 O O . PRO A 1 95 ? -21.303 7.911 19.840 1.00 81.00 95 PRO A O 1
ATOM 744 N N . VAL A 1 96 ? -20.044 9.766 20.128 1.00 81.44 96 VAL A N 1
ATOM 745 C CA . VAL A 1 96 ? -20.169 10.292 18.757 1.00 81.44 96 VAL A CA 1
ATOM 746 C C . VAL A 1 96 ? -19.450 9.380 17.762 1.00 81.44 96 VAL A C 1
ATOM 748 O O . VAL A 1 96 ? -20.023 8.980 16.748 1.00 81.44 96 VAL A O 1
ATOM 751 N N . LEU A 1 97 ? -18.219 8.979 18.088 1.00 79.50 97 LEU A N 1
ATOM 752 C CA . LEU A 1 97 ? -17.426 8.104 17.230 1.00 79.50 97 LEU A CA 1
ATOM 753 C C . LEU A 1 97 ? -17.965 6.677 17.220 1.00 79.50 97 LEU A C 1
ATOM 755 O O . LEU A 1 97 ? -17.884 6.016 16.199 1.00 79.50 97 LEU A O 1
ATOM 759 N N . ARG A 1 98 ? -18.588 6.201 18.298 1.00 80.19 98 ARG A N 1
ATOM 760 C CA . ARG A 1 98 ? -19.217 4.876 18.350 1.00 80.19 98 ARG A CA 1
ATOM 761 C C . ARG A 1 98 ? -20.340 4.715 17.323 1.00 80.19 98 ARG A C 1
ATOM 763 O O . ARG A 1 98 ? -20.564 3.606 16.843 1.00 80.19 98 ARG A O 1
ATOM 770 N N . HIS A 1 99 ? -21.076 5.786 17.015 1.00 81.38 99 HIS A N 1
ATOM 771 C CA . HIS A 1 99 ? -22.112 5.750 15.982 1.00 81.38 99 HIS A CA 1
ATOM 772 C C . HIS A 1 99 ? -21.498 5.794 14.577 1.00 81.38 99 HIS A C 1
ATOM 774 O O . HIS A 1 99 ? -21.834 4.955 13.744 1.00 81.38 99 HIS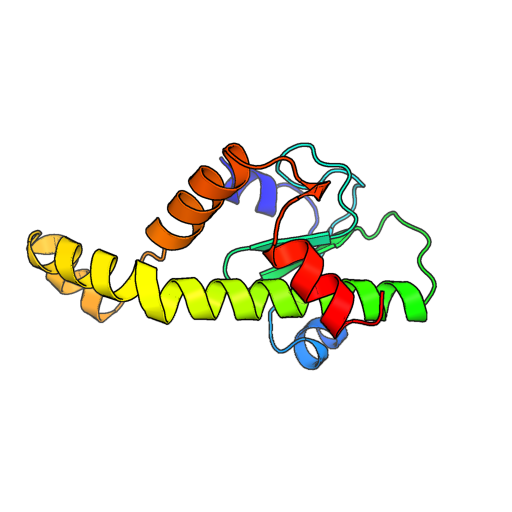 A O 1
ATOM 780 N N . ALA A 1 100 ? -20.553 6.710 14.341 1.00 81.00 100 ALA A N 1
ATOM 781 C CA . ALA A 1 100 ? -19.852 6.832 13.060 1.00 81.00 100 ALA A CA 1
ATOM 782 C C . ALA A 1 100 ? -18.995 5.594 12.728 1.00 81.00 100 ALA A C 1
ATOM 784 O O . ALA A 1 100 ? -18.996 5.119 11.597 1.00 81.00 100 ALA A O 1
ATOM 785 N N . GLY A 1 101 ? -18.347 5.008 13.734 1.00 74.94 101 GLY A N 1
ATOM 786 C CA . GLY A 1 101 ? -17.458 3.848 13.647 1.00 74.94 101 GLY A CA 1
ATOM 787 C C . GLY A 1 101 ? -18.144 2.536 13.267 1.00 74.94 101 GLY A C 1
ATOM 788 O O . GLY A 1 101 ? -17.481 1.521 13.082 1.00 74.94 101 GLY A O 1
ATOM 789 N N . ARG A 1 102 ? -19.478 2.531 13.149 1.00 77.62 102 ARG A N 1
ATOM 790 C CA . ARG A 1 102 ? -20.223 1.424 12.528 1.00 77.62 102 ARG A CA 1
ATOM 791 C C . ARG A 1 102 ? -20.150 1.453 11.004 1.00 77.62 102 ARG A C 1
ATOM 793 O O . ARG A 1 102 ? -20.375 0.423 10.382 1.00 77.62 102 ARG A O 1
ATOM 800 N N . TYR A 1 103 ? -19.879 2.622 10.434 1.00 80.88 103 TYR A N 1
ATOM 801 C CA . TYR A 1 103 ? -19.916 2.873 8.995 1.00 80.88 103 TYR A CA 1
ATOM 802 C C . TYR A 1 103 ? -18.559 3.298 8.442 1.00 80.88 103 TYR A C 1
ATOM 804 O O . TYR A 1 103 ? -18.288 3.085 7.266 1.00 80.88 103 TYR A O 1
ATOM 812 N N . VAL A 1 104 ? -17.716 3.902 9.281 1.00 75.94 104 VAL A N 1
ATOM 813 C CA . VAL A 1 104 ? -16.422 4.450 8.884 1.00 75.94 104 VAL A CA 1
ATOM 814 C C . VAL A 1 104 ? -15.339 3.852 9.763 1.00 75.94 104 VAL A C 1
ATOM 816 O O . VAL A 1 104 ? -15.350 4.029 10.980 1.00 75.94 104 VAL A O 1
ATOM 819 N N . ASP A 1 105 ? -14.387 3.175 9.135 1.00 76.75 105 ASP A N 1
ATOM 820 C CA . ASP A 1 105 ? -13.102 2.889 9.756 1.00 76.75 105 ASP A CA 1
ATOM 821 C C . ASP A 1 105 ? -12.139 4.028 9.414 1.00 76.75 105 ASP A C 1
ATOM 823 O O . ASP A 1 105 ? -11.952 4.360 8.243 1.00 76.75 105 ASP A O 1
ATOM 827 N N . ALA A 1 106 ? -11.567 4.649 10.444 1.00 72.19 106 ALA A N 1
ATOM 828 C CA . ALA A 1 106 ? -10.633 5.749 10.275 1.00 72.19 106 ALA A CA 1
ATOM 829 C C . ALA A 1 106 ? -9.294 5.262 9.696 1.00 72.19 106 ALA A C 1
ATOM 831 O O . ALA A 1 106 ? -8.675 5.989 8.921 1.00 72.19 106 ALA A O 1
ATOM 832 N N . GLY A 1 107 ? -8.856 4.045 10.055 1.00 76.69 107 GLY A N 1
ATOM 833 C CA . GLY A 1 107 ? -7.604 3.451 9.581 1.00 76.69 107 GLY A CA 1
ATOM 834 C C . GLY A 1 107 ? -6.365 4.327 9.804 1.00 76.69 107 GLY A C 1
ATOM 835 O O . GLY A 1 107 ? -5.459 4.320 8.974 1.00 76.69 107 GLY A O 1
ATOM 836 N N . ILE A 1 108 ? -6.328 5.119 10.881 1.00 76.81 108 ILE A N 1
ATOM 837 C CA . ILE A 1 108 ? -5.264 6.106 11.156 1.00 76.81 108 ILE A CA 1
ATOM 838 C C . ILE A 1 108 ? -4.143 5.475 11.988 1.00 76.81 108 ILE A C 1
ATOM 840 O O . ILE A 1 108 ? -2.973 5.843 11.863 1.00 76.81 108 ILE A O 1
ATOM 844 N N . LEU A 1 109 ? -4.479 4.512 12.844 1.00 82.88 109 LEU A N 1
ATOM 845 C CA . LEU A 1 109 ? -3.531 3.925 13.778 1.00 82.88 109 LEU A CA 1
ATOM 846 C C . LEU A 1 109 ? -2.495 3.063 13.057 1.00 82.88 109 LEU A C 1
ATOM 848 O O . LEU A 1 109 ? -1.319 3.138 13.395 1.00 82.88 109 LEU A O 1
ATOM 852 N N . ALA A 1 110 ? -2.901 2.290 12.046 1.00 81.50 110 ALA A N 1
ATOM 853 C CA . ALA A 1 110 ? -1.980 1.496 11.233 1.00 81.50 110 ALA A CA 1
ATOM 854 C C . ALA A 1 110 ? -0.851 2.363 10.637 1.00 81.50 110 ALA A C 1
ATOM 856 O O . ALA A 1 110 ? 0.313 2.104 10.967 1.00 81.50 110 ALA A O 1
ATOM 857 N N . PRO A 1 111 ? -1.139 3.407 9.827 1.00 79.19 111 PRO A N 1
ATOM 858 C CA . PRO A 1 111 ? -0.097 4.246 9.245 1.00 79.19 111 PRO A CA 1
ATOM 859 C C . PRO A 1 111 ? 0.755 4.961 10.294 1.00 79.19 111 PRO A C 1
ATOM 861 O O . PRO A 1 111 ? 1.972 5.036 10.135 1.00 79.19 111 PRO A O 1
ATOM 864 N N . GLY A 1 112 ? 0.151 5.407 11.400 1.00 82.44 112 GLY A N 1
ATOM 865 C CA . GLY A 1 112 ? 0.889 6.000 12.516 1.00 82.44 112 GLY A CA 1
ATOM 866 C C . GLY A 1 112 ? 1.878 5.031 13.174 1.00 82.44 112 GLY A C 1
ATOM 867 O O . GLY A 1 112 ? 3.041 5.377 13.365 1.00 82.44 112 GLY A O 1
ATOM 868 N N . MET A 1 113 ? 1.449 3.805 13.490 1.00 82.44 113 MET A N 1
ATOM 869 C CA . MET A 1 113 ? 2.306 2.787 14.113 1.00 82.44 113 MET A CA 1
ATOM 870 C C . MET A 1 113 ? 3.469 2.390 13.208 1.00 82.44 113 MET A C 1
ATOM 872 O O . MET A 1 113 ? 4.604 2.320 13.667 1.00 82.44 113 MET A O 1
ATOM 876 N N . MET A 1 114 ? 3.203 2.152 11.926 1.00 81.19 114 MET A N 1
ATOM 877 C CA . MET A 1 114 ? 4.249 1.770 10.979 1.00 81.19 114 MET A CA 1
ATOM 878 C C . MET A 1 114 ? 5.235 2.903 10.725 1.00 81.19 114 MET A C 1
ATOM 880 O O . MET A 1 114 ? 6.431 2.641 10.688 1.00 81.19 114 MET A O 1
ATOM 884 N N . PHE A 1 115 ? 4.779 4.156 10.644 1.00 83.56 115 PHE A N 1
ATOM 885 C CA . PHE A 1 115 ? 5.689 5.302 10.596 1.00 83.56 115 PHE A CA 1
ATOM 886 C C . PHE A 1 115 ? 6.599 5.346 11.831 1.00 83.56 115 PHE A C 1
ATOM 888 O O . PHE A 1 115 ? 7.814 5.502 11.704 1.00 83.56 115 PHE A O 1
ATOM 895 N N . LEU A 1 116 ? 6.029 5.149 13.026 1.00 85.94 116 LEU A N 1
ATOM 896 C CA . LEU A 1 116 ? 6.804 5.105 14.264 1.00 85.94 116 LEU A CA 1
ATOM 897 C C . LEU A 1 116 ? 7.831 3.971 14.233 1.00 85.94 116 LEU A C 1
ATOM 899 O O . LEU A 1 116 ? 9.003 4.239 14.461 1.00 85.94 116 LEU A O 1
ATOM 903 N N . VAL A 1 117 ? 7.441 2.741 13.894 1.00 86.69 117 VAL A N 1
ATOM 904 C CA . VAL A 1 117 ? 8.365 1.594 13.833 1.00 86.69 117 VAL A CA 1
ATOM 905 C C . VAL A 1 117 ? 9.443 1.797 12.765 1.00 86.69 117 VAL A C 1
ATOM 907 O O . VAL A 1 117 ? 10.624 1.612 13.052 1.00 86.69 117 VAL A O 1
ATOM 910 N N . ALA A 1 118 ? 9.063 2.229 11.560 1.00 84.62 118 ALA A N 1
ATOM 911 C CA . ALA A 1 118 ? 9.985 2.480 10.455 1.00 84.62 118 ALA A CA 1
ATOM 912 C C . ALA A 1 118 ? 11.015 3.561 10.801 1.00 84.62 118 ALA A C 1
ATOM 914 O O . ALA A 1 118 ? 12.179 3.418 10.444 1.00 84.62 118 ALA A O 1
ATOM 915 N N . SER A 1 119 ? 10.628 4.593 11.560 1.00 86.38 119 SER A N 1
ATOM 916 C CA . SER A 1 119 ? 11.552 5.653 11.993 1.00 86.38 119 SER A CA 1
ATOM 917 C C . SER A 1 119 ? 12.654 5.173 12.949 1.00 86.38 119 SER A C 1
ATOM 919 O O . SER A 1 119 ? 13.668 5.849 13.100 1.00 86.38 119 SER A O 1
ATOM 921 N N . GLN A 1 120 ? 12.472 4.017 13.599 1.00 91.25 120 GLN A N 1
ATOM 922 C CA . GLN A 1 120 ? 13.444 3.455 14.547 1.00 91.25 120 GLN A CA 1
ATOM 923 C C . GLN A 1 120 ? 14.439 2.486 13.897 1.00 91.25 120 GLN A C 1
ATOM 925 O O . GLN A 1 120 ? 15.394 2.056 14.546 1.00 91.25 120 GLN A O 1
ATOM 930 N N . ILE A 1 121 ? 14.220 2.102 12.638 1.00 87.81 121 ILE A N 1
ATOM 931 C CA . ILE A 1 121 ? 15.015 1.086 11.949 1.00 87.81 121 ILE A CA 1
ATOM 932 C C . ILE A 1 121 ? 15.553 1.713 10.655 1.00 87.81 121 ILE A C 1
ATOM 934 O O . ILE A 1 121 ? 14.764 2.252 9.887 1.00 87.81 121 ILE A O 1
ATOM 938 N N . PRO A 1 122 ? 16.866 1.651 10.366 1.00 87.75 122 PRO A N 1
ATOM 939 C CA . PRO A 1 122 ? 17.382 2.047 9.056 1.00 87.75 122 PRO A CA 1
ATOM 940 C C . PRO A 1 122 ? 16.683 1.277 7.932 1.00 87.75 122 PRO A C 1
ATOM 942 O O . PRO A 1 122 ? 16.415 0.083 8.097 1.00 87.75 122 PRO A O 1
ATOM 945 N N . TYR A 1 123 ? 16.412 1.938 6.806 1.00 82.56 123 TYR A N 1
ATOM 946 C CA . TYR A 1 123 ? 15.627 1.376 5.700 1.00 82.56 123 TYR A CA 1
ATOM 947 C C . TYR A 1 123 ? 16.159 0.019 5.220 1.00 82.56 123 TYR A C 1
ATOM 949 O O . TYR A 1 123 ? 15.415 -0.945 5.072 1.00 82.56 123 TYR A O 1
ATOM 957 N N . GLU A 1 124 ? 17.480 -0.122 5.107 1.00 85.19 124 GLU A N 1
ATOM 958 C CA . GLU A 1 124 ? 18.146 -1.343 4.633 1.00 85.19 124 GLU A CA 1
ATOM 959 C C . GLU A 1 124 ? 17.945 -2.541 5.575 1.00 85.19 124 GLU A C 1
ATOM 961 O O . GLU A 1 124 ? 18.223 -3.691 5.226 1.00 85.19 124 GLU A O 1
ATOM 966 N N . LYS A 1 125 ? 17.491 -2.275 6.803 1.00 90.00 125 LYS A N 1
ATOM 967 C CA . LYS A 1 125 ? 17.239 -3.272 7.844 1.00 90.00 125 LYS A CA 1
ATOM 968 C C . LYS A 1 125 ? 15.753 -3.527 8.067 1.00 90.00 125 LYS A C 1
ATOM 970 O O . LYS A 1 125 ? 15.419 -4.332 8.939 1.00 90.00 125 LYS A O 1
ATOM 975 N N . HIS A 1 126 ? 14.870 -2.886 7.306 1.00 90.06 126 HIS A N 1
ATOM 976 C CA . HIS A 1 126 ? 13.432 -3.097 7.409 1.00 90.06 126 HIS A CA 1
ATOM 977 C C . HIS A 1 126 ? 13.084 -4.561 7.091 1.00 90.06 126 HIS A C 1
ATOM 979 O O . HIS A 1 126 ? 13.368 -5.052 5.995 1.00 90.06 126 HIS A O 1
ATOM 985 N N . PRO A 1 127 ? 12.497 -5.314 8.042 1.00 91.81 127 PRO A N 1
ATOM 986 C CA . PRO A 1 127 ? 12.175 -6.719 7.812 1.00 91.81 127 PRO A CA 1
ATOM 987 C C . PRO A 1 127 ? 11.098 -6.900 6.734 1.00 91.81 127 PRO A C 1
ATOM 989 O O . PRO A 1 127 ? 11.158 -7.882 5.997 1.00 91.81 127 PRO A O 1
ATOM 992 N N . TRP A 1 128 ? 10.171 -5.946 6.605 1.00 91.25 128 TRP A N 1
ATOM 993 C CA . TRP A 1 128 ? 9.116 -5.959 5.587 1.00 91.25 128 TRP A CA 1
ATOM 994 C C . TRP A 1 128 ? 9.656 -5.752 4.167 1.00 91.25 128 TRP A C 1
ATOM 996 O O . TRP A 1 128 ? 9.213 -6.452 3.261 1.00 91.25 128 TRP A O 1
ATOM 1006 N N . GLU A 1 129 ? 10.662 -4.891 3.977 1.00 91.31 129 GLU A N 1
ATOM 1007 C CA . GLU A 1 129 ? 11.368 -4.748 2.692 1.00 91.31 129 GLU A CA 1
ATOM 1008 C C . GLU A 1 129 ? 12.052 -6.058 2.290 1.00 91.31 129 GLU A C 1
ATOM 1010 O O . GLU A 1 129 ? 11.943 -6.524 1.157 1.00 91.31 129 GLU A O 1
ATOM 1015 N N . ARG A 1 130 ? 12.729 -6.715 3.244 1.00 92.69 130 ARG A N 1
ATOM 1016 C CA . ARG A 1 130 ? 13.391 -8.006 2.996 1.00 92.69 130 ARG A CA 1
ATOM 1017 C C . ARG A 1 130 ? 12.404 -9.101 2.610 1.00 92.69 130 ARG A C 1
ATOM 1019 O O . ARG A 1 130 ? 12.741 -9.959 1.800 1.00 92.69 130 ARG A O 1
ATOM 1026 N N . GLU A 1 131 ? 11.228 -9.120 3.226 1.00 93.38 131 GLU A N 1
ATOM 1027 C CA . GLU A 1 131 ? 1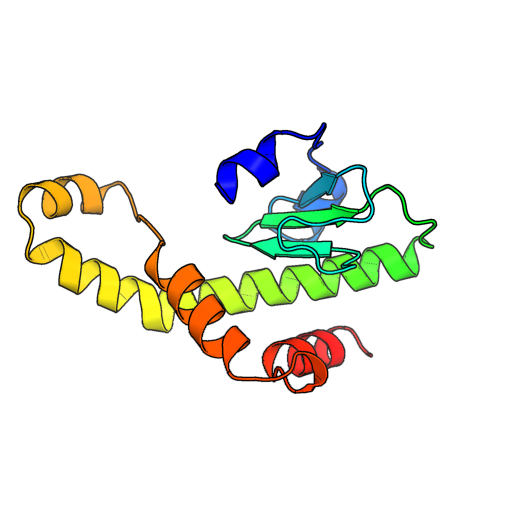0.156 -10.043 2.860 1.00 93.38 131 GLU A CA 1
ATOM 1028 C C . GLU A 1 131 ? 9.647 -9.768 1.441 1.00 93.38 131 GLU A C 1
ATOM 1030 O O . GLU A 1 131 ? 9.615 -10.693 0.628 1.00 93.38 131 GLU A O 1
ATOM 1035 N N . ALA A 1 132 ? 9.330 -8.510 1.123 1.00 93.00 132 ALA A N 1
ATOM 1036 C CA . ALA A 1 132 ? 8.832 -8.112 -0.190 1.00 93.00 132 ALA A CA 1
ATOM 1037 C C . ALA A 1 132 ? 9.822 -8.462 -1.317 1.00 93.00 132 ALA A C 1
ATOM 1039 O O . ALA A 1 132 ? 9.443 -9.069 -2.324 1.00 93.00 132 ALA A O 1
ATOM 1040 N N . TYR A 1 133 ? 11.118 -8.222 -1.101 1.00 92.31 133 TYR A N 1
ATOM 1041 C CA . TYR A 1 133 ? 12.161 -8.624 -2.046 1.00 92.31 133 TYR A CA 1
ATOM 1042 C C . TYR A 1 133 ? 12.266 -10.141 -2.224 1.00 92.31 133 TYR A C 1
ATOM 1044 O O . TYR A 1 133 ? 12.321 -10.622 -3.357 1.00 92.31 133 TYR A O 1
ATOM 1052 N N . ARG A 1 134 ? 12.224 -10.915 -1.132 1.00 93.06 134 ARG A N 1
ATOM 1053 C CA . ARG A 1 134 ? 12.275 -12.386 -1.205 1.00 93.06 134 ARG A CA 1
ATOM 1054 C C . ARG A 1 134 ? 11.102 -12.967 -1.987 1.00 93.06 134 ARG A C 1
ATOM 1056 O O . ARG A 1 134 ? 11.300 -13.861 -2.804 1.00 93.06 134 ARG A O 1
ATOM 1063 N N . LEU A 1 135 ? 9.893 -12.466 -1.747 1.00 92.31 135 LEU A N 1
ATOM 1064 C CA . LEU A 1 135 ? 8.675 -12.941 -2.408 1.00 92.31 135 LEU A CA 1
ATOM 1065 C C . LEU A 1 135 ? 8.601 -12.527 -3.888 1.00 92.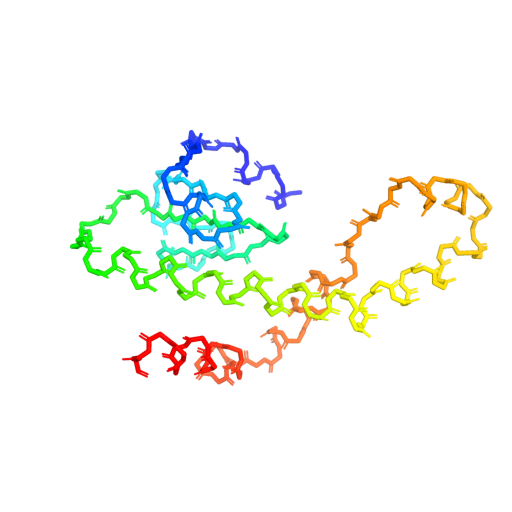31 135 LEU A C 1
ATOM 1067 O O . LEU A 1 135 ? 7.938 -13.197 -4.676 1.00 92.31 135 LEU A O 1
ATOM 1071 N N . THR A 1 136 ? 9.329 -11.481 -4.290 1.00 90.75 136 THR A N 1
ATOM 1072 C CA . THR A 1 136 ? 9.459 -11.029 -5.690 1.00 90.75 136 THR A CA 1
ATOM 1073 C C . THR A 1 136 ? 10.771 -11.452 -6.358 1.00 90.75 136 THR A C 1
ATOM 1075 O O . THR A 1 136 ? 11.120 -10.969 -7.441 1.00 90.75 136 THR A O 1
ATOM 1078 N N . GLY A 1 137 ? 11.507 -12.378 -5.734 1.00 78.94 137 GLY A N 1
ATOM 1079 C CA . GLY A 1 137 ? 12.667 -13.048 -6.320 1.00 78.94 137 GLY A CA 1
ATOM 1080 C C . GLY A 1 137 ? 13.928 -12.190 -6.426 1.00 78.94 137 GLY A C 1
ATOM 1081 O O . GLY A 1 137 ? 14.671 -12.345 -7.399 1.00 78.94 137 GLY A O 1
ATOM 1082 N N . ARG A 1 138 ? 14.134 -11.232 -5.509 1.00 63.88 138 ARG A N 1
ATOM 1083 C CA . ARG A 1 138 ? 15.347 -10.393 -5.404 1.00 63.88 138 ARG A CA 1
ATOM 1084 C C . ARG A 1 138 ? 16.280 -10.879 -4.303 1.00 63.88 138 ARG A C 1
ATOM 1086 O O . ARG A 1 138 ? 15.776 -11.315 -3.244 1.00 63.88 138 ARG A O 1
#